Protein AF-A0A2V6KXP3-F1 (afdb_monomer_lite)

pLDDT: mean 88.33, std 9.71, range [52.88, 97.88]

Secondary structure (DSSP, 8-state):
-HHHHHHHHHT--S--TT-S--SHHHHHHHHHHHHHHHHHHHTSSHHHHHHHHHHHHHHHHHHHHHTTTTSSSPPPHHHHH-HHHHT-HHHHHHHHHHHHHHHH---TTSHHHHHHHHHHHHT--

Structure (mmCIF, N/CA/C/O backbone):
data_AF-A0A2V6KXP3-F1
#
_entry.id   AF-A0A2V6KXP3-F1
#
loop_
_atom_site.group_PDB
_atom_site.id
_atom_site.type_symbol
_atom_site.label_atom_id
_atom_site.label_alt_id
_atom_site.label_comp_id
_atom_site.label_asym_id
_atom_site.label_entity_id
_atom_site.label_seq_id
_atom_site.pdbx_PDB_ins_code
_atom_site.Cartn_x
_atom_site.Cartn_y
_atom_site.Cartn_z
_atom_site.occupancy
_atom_site.B_iso_or_equiv
_atom_site.auth_seq_id
_atom_site.auth_comp_id
_atom_site.auth_asym_id
_atom_site.auth_atom_id
_atom_site.pdbx_PDB_model_num
ATOM 1 N N . MET A 1 1 ? -8.151 -4.497 -3.056 1.00 88.94 1 MET A N 1
ATOM 2 C CA . MET A 1 1 ? -7.261 -4.249 -4.212 1.00 88.94 1 MET A CA 1
ATOM 3 C C . MET A 1 1 ? -5.800 -4.181 -3.799 1.00 88.94 1 MET A C 1
ATOM 5 O O . MET A 1 1 ? -5.052 -5.028 -4.252 1.00 88.94 1 MET A O 1
ATOM 9 N N . PHE A 1 2 ? -5.399 -3.284 -2.892 1.00 94.62 2 PHE A N 1
ATOM 10 C CA . PHE A 1 2 ? -4.000 -3.183 -2.439 1.00 94.62 2 PHE A CA 1
ATOM 11 C C . PHE A 1 2 ? -3.419 -4.509 -1.903 1.00 94.62 2 PHE A C 1
ATOM 13 O O . PHE A 1 2 ? -2.433 -5.005 -2.434 1.00 94.62 2 PHE A O 1
ATOM 20 N N . ALA A 1 3 ? -4.125 -5.181 -0.983 1.00 95.94 3 ALA A N 1
ATOM 21 C CA . ALA A 1 3 ? -3.722 -6.508 -0.497 1.00 95.94 3 ALA A CA 1
ATOM 22 C C . ALA A 1 3 ? -3.634 -7.576 -1.603 1.00 95.94 3 ALA A C 1
ATOM 24 O O . ALA A 1 3 ? -2.843 -8.507 -1.502 1.00 95.94 3 ALA A O 1
ATOM 25 N N . CYS A 1 4 ? -4.422 -7.445 -2.675 1.00 94.75 4 CYS A N 1
ATOM 26 C CA . CYS A 1 4 ? -4.375 -8.367 -3.809 1.00 94.75 4 CYS A CA 1
ATOM 27 C C . CYS A 1 4 ? -3.111 -8.159 -4.655 1.00 94.75 4 CYS A C 1
ATOM 29 O O . CYS A 1 4 ? -2.577 -9.137 -5.163 1.00 94.75 4 CYS A O 1
ATOM 31 N N . HIS A 1 5 ? -2.604 -6.926 -4.777 1.00 93.56 5 HIS A N 1
ATOM 32 C CA . HIS A 1 5 ? -1.304 -6.671 -5.410 1.00 93.56 5 HIS A CA 1
ATOM 33 C C . HIS A 1 5 ? -0.154 -7.275 -4.596 1.00 93.56 5 HIS A C 1
ATOM 35 O O . HIS A 1 5 ? 0.715 -7.939 -5.162 1.00 93.56 5 HIS A O 1
ATOM 41 N N . GLY A 1 6 ? -0.220 -7.176 -3.266 1.00 94.00 6 GLY A N 1
ATOM 42 C CA . GLY A 1 6 ? 0.728 -7.869 -2.396 1.00 94.00 6 GLY A CA 1
ATOM 43 C C . GLY A 1 6 ? 0.622 -9.391 -2.517 1.00 94.00 6 GLY A C 1
ATOM 44 O O . GLY A 1 6 ? 1.628 -10.085 -2.655 1.00 94.00 6 GLY A O 1
ATOM 45 N N . GLY A 1 7 ? -0.606 -9.913 -2.565 1.00 95.12 7 GLY A N 1
ATOM 46 C CA . GLY A 1 7 ? -0.889 -11.328 -2.805 1.00 95.12 7 GLY A CA 1
ATOM 47 C C . GLY A 1 7 ? -0.336 -11.829 -4.140 1.00 95.12 7 GLY A C 1
ATOM 48 O O . GLY A 1 7 ? 0.253 -12.904 -4.183 1.00 95.12 7 GLY A O 1
ATOM 49 N N . GLN A 1 8 ? -0.423 -11.037 -5.210 1.00 95.25 8 GLN A N 1
ATOM 50 C CA . GLN A 1 8 ? 0.202 -11.348 -6.500 1.00 95.25 8 GLN A CA 1
ATOM 51 C C . GLN A 1 8 ? 1.719 -11.502 -6.373 1.00 95.25 8 GLN A C 1
ATOM 53 O O . GLN A 1 8 ? 2.280 -12.481 -6.860 1.00 95.25 8 GLN A O 1
ATOM 58 N N . LYS A 1 9 ? 2.372 -10.560 -5.686 1.00 93.56 9 LYS A N 1
ATOM 59 C CA . LYS A 1 9 ? 3.833 -10.524 -5.540 1.00 93.56 9 LYS A CA 1
ATOM 60 C C . LYS A 1 9 ? 4.371 -11.621 -4.619 1.00 93.56 9 LYS A C 1
ATOM 62 O O . LYS A 1 9 ? 5.461 -12.120 -4.875 1.00 93.56 9 LYS A O 1
ATOM 67 N N . ILE A 1 10 ? 3.636 -11.983 -3.566 1.00 96.06 10 ILE A N 1
ATOM 68 C CA . ILE A 1 10 ? 4.115 -12.894 -2.511 1.00 96.06 10 ILE A CA 1
ATOM 69 C C . ILE A 1 10 ? 3.526 -14.303 -2.624 1.00 96.06 10 ILE A C 1
ATOM 71 O O . ILE A 1 10 ? 4.237 -15.284 -2.436 1.00 96.06 10 ILE A O 1
ATOM 75 N N . LEU A 1 11 ? 2.230 -14.410 -2.911 1.00 93.00 11 LEU A N 1
ATOM 76 C CA . LEU A 1 11 ? 1.475 -15.668 -2.885 1.00 93.00 11 LEU A CA 1
ATOM 77 C C . LEU A 1 11 ? 1.122 -16.178 -4.289 1.00 93.00 11 LEU A C 1
ATOM 79 O O . LEU A 1 11 ? 0.679 -17.313 -4.432 1.00 93.00 11 LEU A O 1
ATOM 83 N N . GLY A 1 12 ? 1.270 -15.341 -5.320 1.00 91.00 12 GLY A N 1
ATOM 84 C CA . GLY A 1 12 ? 0.841 -15.643 -6.686 1.00 91.00 12 GLY A CA 1
ATOM 85 C C . GLY A 1 12 ? -0.681 -15.620 -6.860 1.00 91.00 12 GLY A C 1
ATOM 86 O O . GLY A 1 12 ? -1.193 -16.176 -7.831 1.00 91.00 12 GLY A O 1
ATOM 87 N N . LEU A 1 13 ? -1.410 -15.004 -5.921 1.00 89.81 13 LEU A N 1
ATOM 88 C CA . LEU A 1 13 ? -2.872 -15.015 -5.871 1.00 89.81 13 LEU A CA 1
ATOM 89 C C . LEU A 1 13 ? -3.449 -13.598 -5.702 1.00 89.81 13 LEU A C 1
ATOM 91 O O . LEU A 1 13 ? -3.069 -12.899 -4.760 1.00 89.81 13 LEU A O 1
ATOM 95 N N . PRO A 1 14 ? -4.419 -13.184 -6.541 1.00 87.12 14 PRO A N 1
ATOM 96 C CA . PRO A 1 14 ? -4.858 -13.845 -7.779 1.00 87.12 14 PRO A CA 1
ATOM 97 C C . PRO A 1 14 ? -3.722 -13.916 -8.823 1.00 87.12 14 PRO A C 1
ATOM 99 O O . PRO A 1 14 ? -2.792 -13.120 -8.730 1.00 87.12 14 PRO A O 1
ATOM 102 N N . PRO A 1 15 ? -3.763 -14.826 -9.814 1.00 88.06 15 PRO A N 1
ATOM 103 C CA . PRO A 1 15 ? -2.706 -14.933 -10.822 1.00 88.06 15 PRO A CA 1
ATOM 104 C C . PRO A 1 15 ? -2.476 -13.610 -11.566 1.00 88.06 15 PRO A C 1
ATOM 106 O O . PRO A 1 15 ? -3.421 -12.871 -11.847 1.00 88.06 15 PRO A O 1
ATOM 109 N N . SER A 1 16 ? -1.220 -13.308 -11.896 1.00 87.88 16 SER A N 1
ATOM 110 C CA . SER A 1 16 ? -0.854 -12.145 -12.711 1.00 87.88 16 SER A CA 1
ATOM 111 C C . SER A 1 16 ? 0.237 -12.505 -13.711 1.00 87.88 16 SER A C 1
ATOM 113 O O . SER A 1 16 ? 1.074 -13.359 -13.425 1.00 87.88 16 SER A O 1
ATOM 115 N N . GLU A 1 17 ? 0.272 -11.819 -14.855 1.00 83.00 17 GLU A N 1
ATOM 116 C CA . GLU A 1 17 ? 1.294 -12.047 -15.890 1.00 83.00 17 GLU A CA 1
ATOM 117 C C . GLU A 1 17 ? 2.721 -11.743 -15.413 1.00 83.00 17 GLU A C 1
ATOM 119 O O . GLU A 1 17 ? 3.685 -12.272 -15.956 1.00 83.00 17 GLU A O 1
ATOM 124 N N . ARG A 1 18 ? 2.868 -10.910 -14.372 1.00 80.69 18 ARG A N 1
ATOM 125 C CA . ARG A 1 18 ? 4.171 -10.567 -13.785 1.00 80.69 18 ARG A CA 1
ATOM 126 C C . ARG A 1 18 ? 4.734 -11.666 -12.877 1.00 80.69 18 ARG A C 1
ATOM 128 O O . ARG A 1 18 ? 5.922 -11.623 -12.575 1.00 80.69 18 ARG A O 1
ATOM 135 N N . GLY A 1 19 ? 3.913 -12.633 -12.460 1.00 86.38 19 GLY A N 1
ATOM 136 C CA . GLY A 1 19 ? 4.320 -13.697 -11.544 1.00 86.38 19 GLY A CA 1
ATOM 137 C C . GLY A 1 19 ? 4.711 -13.197 -10.146 1.00 86.38 19 GLY A C 1
ATOM 138 O O . GLY A 1 19 ? 4.344 -12.095 -9.734 1.00 86.38 19 GLY A O 1
ATOM 139 N N . LEU A 1 20 ? 5.439 -14.039 -9.407 1.00 91.56 20 LEU A N 1
ATOM 140 C CA . LEU A 1 20 ? 5.957 -13.717 -8.075 1.00 91.56 20 LEU A CA 1
ATOM 141 C C . LEU A 1 20 ? 7.078 -12.675 -8.153 1.00 91.56 20 LEU A C 1
ATOM 143 O O . LEU A 1 20 ? 7.883 -12.670 -9.086 1.00 91.56 20 LEU A O 1
ATOM 147 N N . ALA A 1 21 ? 7.171 -11.821 -7.136 1.00 91.25 21 ALA A N 1
ATOM 148 C CA . ALA A 1 21 ? 8.268 -10.876 -7.023 1.00 91.25 21 ALA A CA 1
ATOM 149 C C . ALA A 1 21 ? 9.585 -11.611 -6.742 1.00 91.25 21 ALA A C 1
ATOM 151 O O . ALA A 1 21 ? 9.707 -12.358 -5.775 1.00 91.25 21 ALA A O 1
ATOM 152 N N . THR A 1 22 ? 10.590 -11.358 -7.575 1.00 91.38 22 THR A N 1
ATOM 153 C CA . THR A 1 22 ? 11.936 -11.938 -7.442 1.00 91.38 22 THR A CA 1
ATOM 154 C C . THR A 1 22 ? 12.975 -10.919 -6.986 1.00 91.38 22 THR A C 1
ATOM 156 O O . THR A 1 22 ? 14.022 -11.291 -6.461 1.00 91.38 22 THR A O 1
ATOM 159 N N . SER A 1 23 ? 12.699 -9.624 -7.162 1.00 93.31 23 SER A N 1
ATOM 160 C CA . SER A 1 23 ? 13.592 -8.555 -6.723 1.00 93.31 23 SER A CA 1
ATOM 161 C C . SER A 1 23 ? 13.361 -8.212 -5.246 1.00 93.31 23 SER A C 1
ATOM 163 O O . SER A 1 23 ? 12.214 -8.226 -4.791 1.00 93.31 23 SER A O 1
ATOM 165 N N . PRO A 1 24 ? 14.408 -7.821 -4.491 1.00 92.56 24 PRO A N 1
ATOM 166 C CA . PRO A 1 24 ? 14.255 -7.385 -3.101 1.00 92.56 24 PRO A CA 1
ATOM 167 C C . PRO A 1 24 ? 13.2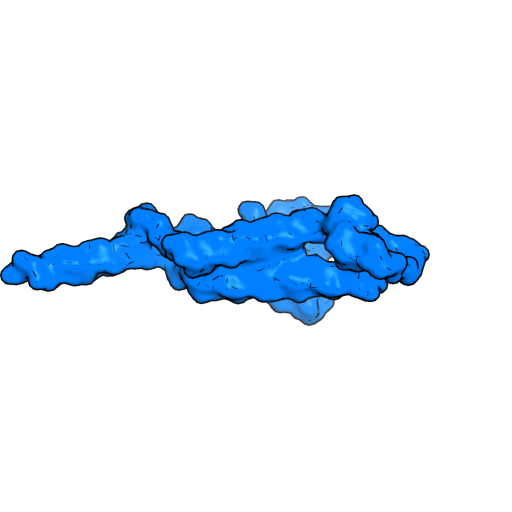31 -6.253 -2.938 1.00 92.56 24 PRO A C 1
ATOM 169 O O . PRO A 1 24 ? 12.410 -6.298 -2.031 1.00 92.56 24 PRO A O 1
ATOM 172 N N . LEU A 1 25 ? 13.227 -5.286 -3.864 1.00 91.81 25 LEU A N 1
ATOM 173 C CA . LEU A 1 25 ? 12.251 -4.189 -3.922 1.00 91.81 25 LEU A CA 1
ATOM 174 C C . LEU A 1 25 ? 10.816 -4.676 -4.175 1.00 91.81 25 LEU A C 1
ATOM 176 O O . LEU A 1 25 ? 9.871 -4.168 -3.580 1.00 91.81 25 LEU A O 1
ATOM 180 N N . GLY A 1 26 ? 10.639 -5.660 -5.059 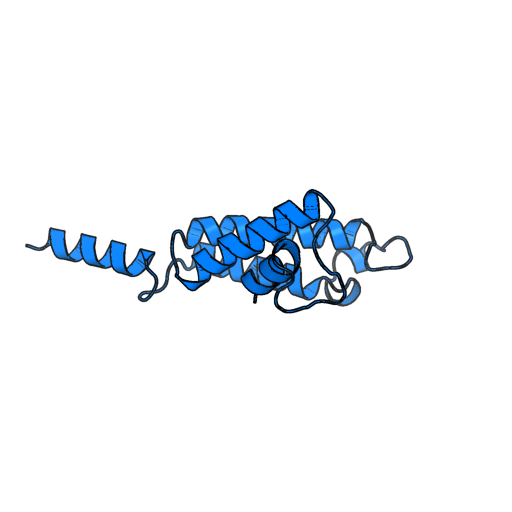1.00 92.56 26 GLY A N 1
ATOM 181 C CA . GLY A 1 26 ? 9.327 -6.245 -5.325 1.00 92.56 26 GLY A CA 1
ATOM 182 C C . GLY A 1 26 ? 8.796 -7.038 -4.131 1.00 92.56 26 GLY A C 1
ATOM 183 O O . G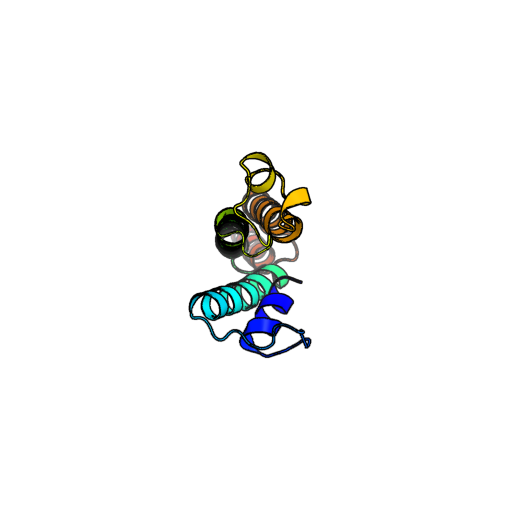LY A 1 26 ? 7.605 -6.974 -3.839 1.00 92.56 26 GLY A O 1
ATOM 184 N N . LEU A 1 27 ? 9.677 -7.748 -3.421 1.00 95.19 27 LEU A N 1
ATOM 185 C CA . LEU A 1 27 ? 9.333 -8.508 -2.219 1.00 95.19 27 LEU A CA 1
ATOM 186 C C . LEU A 1 27 ? 8.950 -7.588 -1.058 1.00 95.19 27 LEU A C 1
ATOM 188 O O . LEU A 1 27 ? 7.940 -7.831 -0.399 1.00 95.19 27 LEU A O 1
ATOM 192 N N . THR A 1 28 ? 9.713 -6.519 -0.815 1.00 95.50 28 THR A N 1
ATOM 193 C CA . THR A 1 28 ? 9.373 -5.546 0.232 1.00 95.50 28 THR A CA 1
ATOM 194 C C . THR A 1 28 ? 8.047 -4.857 -0.069 1.00 95.50 28 THR A C 1
ATOM 196 O O . THR A 1 28 ? 7.182 -4.822 0.804 1.00 95.50 28 THR A O 1
ATOM 199 N N . ALA A 1 29 ? 7.838 -4.399 -1.308 1.00 94.88 29 ALA A N 1
ATOM 200 C CA . ALA A 1 29 ? 6.561 -3.835 -1.738 1.00 94.88 29 ALA A CA 1
ATOM 201 C C . ALA A 1 29 ? 5.412 -4.842 -1.571 1.00 94.88 29 ALA A C 1
ATOM 203 O O . ALA A 1 29 ? 4.374 -4.503 -1.017 1.00 94.88 29 ALA A O 1
ATOM 204 N N . GLY A 1 30 ? 5.610 -6.104 -1.964 1.00 95.81 30 GLY A N 1
ATOM 205 C CA . GLY A 1 30 ? 4.587 -7.143 -1.837 1.00 95.81 30 GLY A CA 1
ATOM 206 C C . GLY A 1 30 ? 4.146 -7.397 -0.394 1.00 95.81 30 GLY A C 1
ATOM 207 O O . GLY A 1 30 ? 2.949 -7.497 -0.121 1.00 95.81 30 GLY A O 1
ATOM 208 N N . TRP A 1 31 ? 5.089 -7.445 0.549 1.00 97.31 31 TRP A N 1
ATOM 209 C CA . TRP A 1 31 ? 4.761 -7.582 1.969 1.00 97.31 31 TRP A CA 1
ATOM 210 C C . TRP A 1 31 ? 4.048 -6.353 2.526 1.00 97.31 31 TRP A C 1
ATOM 212 O O . TRP A 1 31 ? 3.091 -6.511 3.286 1.00 97.31 31 TRP A O 1
ATOM 222 N N . ILE A 1 32 ? 4.465 -5.147 2.136 1.00 97.25 32 ILE A N 1
ATOM 223 C CA . ILE A 1 32 ? 3.806 -3.900 2.546 1.00 97.25 32 ILE A CA 1
ATOM 224 C C . ILE A 1 32 ? 2.369 -3.870 2.020 1.00 97.25 32 ILE A C 1
ATOM 226 O O . ILE A 1 32 ? 1.440 -3.668 2.800 1.00 97.25 32 ILE A O 1
ATOM 230 N N . GLU A 1 33 ? 2.171 -4.148 0.734 1.00 97.19 33 GLU A N 1
ATOM 231 C CA . GLU A 1 33 ? 0.860 -4.173 0.085 1.00 97.19 33 GLU A CA 1
ATOM 232 C C . GLU A 1 33 ? -0.095 -5.167 0.748 1.00 97.19 33 GLU A C 1
ATOM 234 O O . GLU A 1 33 ? -1.245 -4.834 1.053 1.00 97.19 33 GLU A O 1
ATOM 239 N N . LEU A 1 34 ? 0.389 -6.383 1.016 1.00 97.00 34 LEU A N 1
ATOM 240 C CA . LEU A 1 34 ? -0.402 -7.437 1.639 1.00 97.00 34 LEU A CA 1
ATOM 241 C C . LEU A 1 34 ? -0.768 -7.073 3.081 1.00 97.00 34 LEU A C 1
ATOM 243 O O . LEU A 1 34 ? -1.944 -7.075 3.443 1.00 97.00 34 LEU A O 1
ATOM 247 N N . THR A 1 35 ? 0.225 -6.731 3.901 1.00 97.75 35 THR A N 1
ATOM 248 C CA . THR A 1 35 ? 0.016 -6.475 5.333 1.00 97.75 35 THR A CA 1
ATOM 249 C C . THR A 1 35 ? -0.749 -5.181 5.580 1.00 97.75 35 THR A C 1
ATOM 251 O O . THR A 1 35 ? -1.775 -5.209 6.258 1.00 97.75 35 THR A O 1
ATOM 254 N N . CYS A 1 36 ? -0.332 -4.059 4.989 1.00 97.12 36 CYS A N 1
ATOM 255 C CA . CYS A 1 36 ? -1.021 -2.780 5.155 1.00 97.12 36 CYS A CA 1
ATOM 256 C C . CYS A 1 36 ? -2.414 -2.822 4.523 1.00 97.12 36 CYS A C 1
ATOM 258 O O . CYS A 1 36 ? -3.354 -2.269 5.088 1.00 97.12 36 CYS A O 1
ATOM 260 N N . GLY A 1 37 ? -2.586 -3.526 3.400 1.00 96.62 37 GLY A N 1
ATOM 261 C CA . GLY A 1 37 ? -3.895 -3.710 2.783 1.00 96.62 37 GLY A CA 1
ATOM 262 C C . GLY A 1 37 ? -4.875 -4.473 3.674 1.00 96.62 37 GLY A C 1
ATOM 263 O O . GLY A 1 37 ? -6.036 -4.079 3.763 1.00 96.62 37 GLY A O 1
ATOM 264 N N . LEU A 1 38 ? -4.420 -5.524 4.364 1.00 96.81 38 LEU A N 1
ATOM 265 C CA . LEU A 1 38 ? -5.243 -6.261 5.329 1.00 96.81 38 LEU A CA 1
ATOM 266 C C . LEU A 1 38 ? -5.535 -5.429 6.582 1.00 96.81 38 LEU A C 1
ATOM 268 O O . LEU A 1 38 ? -6.686 -5.382 7.011 1.00 96.81 38 LEU A O 1
ATOM 272 N N . LEU A 1 39 ? -4.533 -4.729 7.125 1.00 96.50 39 LEU A N 1
ATOM 273 C CA . LEU A 1 39 ? -4.698 -3.828 8.271 1.00 96.50 39 LEU A CA 1
ATOM 274 C C . LEU A 1 39 ? -5.724 -2.727 7.986 1.00 96.50 39 LEU A C 1
ATOM 276 O O . LEU A 1 39 ? -6.610 -2.490 8.802 1.00 96.50 39 LEU A O 1
ATOM 280 N N . LEU A 1 40 ? -5.659 -2.104 6.806 1.00 96.19 40 LEU A N 1
ATOM 281 C CA . LEU A 1 40 ? -6.630 -1.100 6.373 1.00 96.19 40 LEU A CA 1
ATOM 282 C C . LEU A 1 40 ? -8.024 -1.692 6.147 1.00 96.19 40 LEU A C 1
ATOM 284 O O . LEU A 1 40 ? -9.009 -1.038 6.475 1.00 96.19 40 LEU A O 1
ATOM 288 N N . ALA A 1 41 ? -8.121 -2.919 5.627 1.00 95.25 41 ALA A N 1
ATOM 289 C CA . ALA A 1 41 ? -9.405 -3.579 5.392 1.00 95.25 41 ALA A CA 1
ATOM 290 C C . ALA A 1 41 ? -10.161 -3.875 6.695 1.00 95.25 41 ALA A C 1
ATOM 292 O O . ALA A 1 41 ? -11.370 -3.664 6.761 1.00 95.25 41 ALA A O 1
ATOM 293 N N . VAL A 1 42 ? -9.458 -4.331 7.737 1.00 95.19 42 VAL A N 1
ATOM 294 C CA . VAL A 1 42 ? -10.053 -4.532 9.073 1.00 95.19 42 VAL A CA 1
ATOM 295 C C . VAL A 1 42 ? -10.093 -3.239 9.899 1.00 95.19 42 VAL A C 1
ATOM 297 O O . VAL A 1 42 ? -10.791 -3.151 10.909 1.00 95.19 42 VAL A O 1
ATOM 300 N N . GLY A 1 43 ? -9.344 -2.224 9.470 1.00 94.50 43 GLY A N 1
ATOM 301 C CA . GLY A 1 43 ? -9.249 -0.927 10.120 1.00 94.50 43 GLY A CA 1
ATOM 302 C C . GLY A 1 43 ? -8.558 -0.991 11.488 1.00 94.50 43 GLY A C 1
ATOM 303 O O . GLY A 1 43 ? -9.058 -0.456 12.481 1.00 94.50 43 GLY A O 1
ATOM 304 N N . LEU A 1 44 ? -7.425 -1.693 11.528 1.00 94.69 44 LEU A N 1
ATOM 305 C CA . LEU A 1 44 ? -6.507 -1.773 12.662 1.00 94.69 44 LEU A CA 1
ATOM 306 C C . LEU A 1 44 ? -5.246 -0.962 12.348 1.00 94.69 44 LEU A C 1
ATOM 308 O O . LEU A 1 44 ? -4.668 -1.120 11.272 1.00 94.69 44 LEU A O 1
ATOM 312 N N . LEU A 1 45 ? -4.795 -0.127 13.287 1.00 94.69 45 LEU A N 1
ATOM 313 C CA . LEU A 1 45 ? -3.663 0.790 13.090 1.00 94.69 45 LEU A CA 1
ATOM 314 C C . LEU A 1 45 ? -3.819 1.629 11.808 1.00 94.69 45 LEU A C 1
ATOM 316 O O . LEU A 1 45 ? -2.851 1.898 11.096 1.00 94.69 45 LEU A O 1
ATOM 320 N N . THR A 1 46 ? -5.050 2.058 11.525 1.00 94.69 46 THR A N 1
ATOM 321 C CA . THR A 1 46 ? -5.494 2.604 10.235 1.00 94.69 46 THR A CA 1
ATOM 322 C C . THR A 1 46 ? -4.609 3.756 9.768 1.00 94.69 46 THR A C 1
ATOM 324 O O . THR A 1 46 ? -4.182 3.783 8.619 1.00 94.69 46 THR A O 1
ATOM 327 N N . ARG A 1 47 ? -4.270 4.686 10.672 1.00 95.88 47 ARG A N 1
ATOM 328 C CA . ARG A 1 47 ? -3.398 5.828 10.353 1.00 95.88 47 ARG A CA 1
ATOM 329 C C . ARG A 1 47 ? -1.977 5.379 10.004 1.00 95.88 47 ARG A C 1
ATOM 331 O O . ARG A 1 47 ? -1.433 5.818 9.000 1.00 95.88 47 ARG A O 1
ATOM 338 N N . LEU A 1 48 ? -1.387 4.479 10.788 1.00 96.62 48 LEU A N 1
ATOM 339 C CA . LEU A 1 48 ? -0.022 4.011 10.541 1.00 96.62 48 LEU A CA 1
ATOM 340 C C . LEU A 1 48 ? 0.069 3.208 9.236 1.00 96.62 48 LEU A C 1
ATOM 342 O O . LEU A 1 48 ? 0.948 3.468 8.418 1.00 96.62 48 LEU A O 1
ATOM 346 N N . ALA A 1 49 ? -0.871 2.286 9.014 1.00 96.94 49 ALA A N 1
ATOM 347 C CA . ALA A 1 49 ? -0.937 1.496 7.789 1.00 96.94 49 ALA A CA 1
ATOM 348 C C . ALA A 1 49 ? -1.150 2.386 6.553 1.00 96.94 49 ALA A C 1
ATOM 350 O O . ALA A 1 49 ? -0.489 2.190 5.536 1.00 96.94 49 ALA A O 1
ATOM 351 N N . ALA A 1 50 ? -2.012 3.404 6.654 1.00 97.19 50 ALA A N 1
ATOM 352 C CA . ALA A 1 50 ? -2.240 4.372 5.585 1.00 97.19 50 ALA A CA 1
ATOM 353 C C . ALA A 1 50 ? -0.991 5.213 5.277 1.00 97.19 50 ALA A C 1
ATOM 355 O O . ALA A 1 50 ? -0.664 5.419 4.111 1.00 97.19 50 ALA A O 1
ATOM 356 N N . PHE A 1 51 ? -0.257 5.663 6.299 1.00 97.88 51 PHE A N 1
ATOM 357 C CA . PHE A 1 51 ? 0.988 6.409 6.105 1.00 97.88 51 PHE A CA 1
ATOM 358 C C . PHE A 1 51 ? 2.027 5.580 5.342 1.00 97.88 51 PHE A C 1
ATOM 360 O O . PHE A 1 51 ? 2.549 6.032 4.322 1.00 97.88 51 PHE A O 1
ATOM 367 N N . ILE A 1 52 ? 2.266 4.341 5.780 1.00 97.62 52 ILE A N 1
ATOM 368 C CA . ILE A 1 52 ? 3.231 3.437 5.139 1.00 97.62 52 ILE A CA 1
ATOM 369 C C . ILE A 1 52 ? 2.806 3.124 3.699 1.00 97.62 52 ILE A C 1
ATOM 371 O O . ILE A 1 52 ? 3.614 3.266 2.783 1.00 97.62 52 ILE A O 1
ATOM 375 N N . ALA A 1 53 ? 1.537 2.765 3.484 1.00 97.12 53 ALA A N 1
ATOM 376 C CA . ALA A 1 53 ? 1.007 2.462 2.156 1.00 97.12 53 ALA A CA 1
ATOM 377 C C . ALA A 1 53 ? 1.074 3.673 1.205 1.00 97.12 53 ALA A C 1
ATOM 379 O O . ALA A 1 53 ? 1.389 3.523 0.027 1.00 97.12 53 ALA A O 1
ATOM 380 N N . SER A 1 54 ? 0.837 4.893 1.707 1.00 97.75 54 SER A N 1
ATOM 381 C CA . SER A 1 54 ? 0.979 6.112 0.900 1.00 97.75 54 SER A CA 1
ATOM 382 C C . SER A 1 54 ? 2.425 6.354 0.461 1.00 97.75 54 SER A C 1
ATOM 384 O O . SER A 1 54 ? 2.675 6.675 -0.701 1.00 97.75 54 SER A O 1
ATOM 386 N N . GLY A 1 55 ? 3.387 6.140 1.364 1.00 96.50 55 GLY A N 1
ATOM 387 C CA . GLY A 1 55 ? 4.808 6.294 1.069 1.00 96.50 55 GLY A CA 1
ATOM 388 C C . GLY A 1 55 ? 5.303 5.261 0.060 1.00 96.50 55 GLY A C 1
ATOM 389 O O . GLY A 1 55 ? 6.028 5.611 -0.869 1.00 96.50 55 GLY A O 1
ATOM 390 N N . GLU A 1 56 ? 4.872 4.007 0.191 1.00 96.50 56 GLU A N 1
ATOM 391 C CA . GLU A 1 56 ? 5.233 2.934 -0.739 1.00 96.50 56 GLU A CA 1
ATOM 392 C C . GLU A 1 56 ? 4.713 3.210 -2.158 1.00 96.50 56 GLU A C 1
ATOM 394 O O . GLU A 1 56 ? 5.484 3.129 -3.115 1.00 96.50 56 GLU A O 1
ATOM 399 N N . MET A 1 57 ? 3.472 3.680 -2.299 1.00 95.75 57 MET A N 1
ATOM 400 C CA . MET A 1 57 ? 2.911 4.078 -3.595 1.00 95.75 57 MET A CA 1
ATOM 401 C C . MET A 1 57 ? 3.552 5.343 -4.181 1.00 95.75 57 MET A C 1
ATOM 403 O O . MET A 1 57 ? 3.732 5.432 -5.399 1.00 95.75 57 MET A O 1
ATOM 407 N N . ALA A 1 58 ? 3.966 6.300 -3.344 1.00 94.69 58 ALA A N 1
ATOM 408 C CA . ALA A 1 58 ? 4.750 7.447 -3.796 1.00 94.69 58 ALA A CA 1
ATOM 409 C C . ALA A 1 58 ? 6.103 6.996 -4.367 1.00 94.69 58 ALA A C 1
ATOM 411 O O . ALA A 1 58 ? 6.458 7.368 -5.486 1.00 94.69 58 ALA A O 1
ATOM 412 N N . VAL A 1 59 ? 6.831 6.140 -3.642 1.00 92.88 59 VAL A N 1
ATOM 413 C CA . VAL A 1 59 ? 8.098 5.562 -4.112 1.00 92.88 59 VAL A CA 1
ATOM 414 C C . VAL A 1 59 ? 7.883 4.768 -5.398 1.00 92.88 59 VAL A C 1
ATOM 416 O O . VAL A 1 59 ? 8.661 4.931 -6.335 1.00 92.88 59 VAL A O 1
ATOM 419 N N . ALA A 1 60 ? 6.812 3.976 -5.491 1.00 91.25 60 ALA A N 1
ATOM 420 C CA . ALA A 1 60 ? 6.469 3.238 -6.701 1.00 91.25 60 ALA A CA 1
ATOM 421 C C . ALA A 1 60 ? 6.304 4.175 -7.906 1.00 91.25 60 ALA A C 1
ATOM 423 O O . ALA A 1 60 ? 6.932 3.933 -8.935 1.00 91.25 60 ALA A O 1
ATOM 424 N N . TYR A 1 61 ? 5.553 5.275 -7.763 1.00 89.62 61 TYR A N 1
ATOM 425 C CA . TYR A 1 61 ? 5.396 6.275 -8.823 1.00 89.62 61 TYR A CA 1
ATOM 426 C C . TYR A 1 61 ? 6.736 6.878 -9.250 1.00 89.62 61 TYR A C 1
ATOM 428 O O . TYR A 1 61 ? 7.034 6.942 -10.442 1.00 89.62 61 TYR A O 1
ATOM 436 N N . PHE A 1 62 ? 7.559 7.319 -8.297 1.00 87.38 62 PHE A N 1
ATOM 437 C CA . PHE A 1 62 ? 8.845 7.934 -8.617 1.00 87.38 62 PHE A CA 1
ATOM 438 C C . PHE A 1 62 ? 9.793 6.939 -9.288 1.00 87.38 62 PHE A C 1
ATOM 440 O O . PHE A 1 62 ? 10.409 7.280 -10.295 1.00 87.38 62 PHE A O 1
ATOM 447 N N . LEU A 1 63 ? 9.866 5.698 -8.805 1.00 85.88 63 LEU A N 1
ATOM 448 C CA . LEU A 1 63 ? 10.705 4.666 -9.412 1.00 85.88 63 LEU A CA 1
ATOM 449 C C . LEU A 1 63 ? 10.261 4.348 -10.841 1.00 85.88 63 LEU A C 1
ATOM 451 O O . LEU A 1 63 ? 11.096 4.349 -11.742 1.00 85.88 63 LEU A O 1
ATOM 455 N N . THR A 1 64 ? 8.965 4.137 -11.085 1.00 80.25 64 THR A N 1
ATOM 456 C CA . THR A 1 64 ? 8.478 3.814 -12.435 1.00 80.25 64 THR A CA 1
ATOM 457 C C . THR A 1 64 ? 8.620 4.989 -13.397 1.00 80.25 64 THR A C 1
ATOM 459 O O . THR A 1 64 ? 9.057 4.803 -14.532 1.00 80.25 64 THR A O 1
ATOM 462 N N . SER A 1 65 ? 8.303 6.202 -12.939 1.00 80.06 65 SER A N 1
ATOM 463 C CA . SER A 1 65 ? 8.267 7.402 -13.780 1.00 80.06 65 SER A CA 1
ATOM 464 C C . SER A 1 65 ? 9.659 7.960 -14.074 1.00 80.06 65 SER 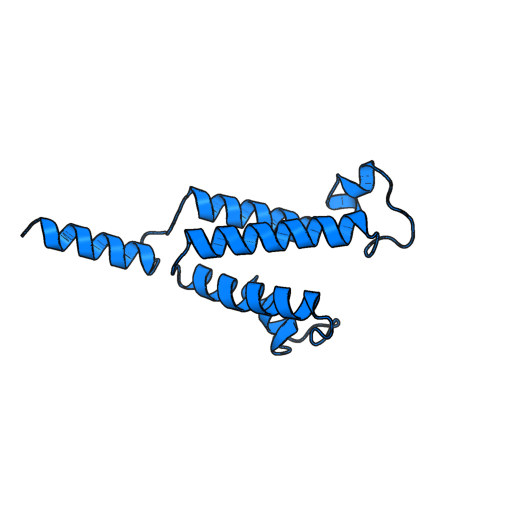A C 1
ATOM 466 O O . SER A 1 65 ? 9.907 8.445 -15.175 1.00 80.06 65 SER A O 1
ATOM 468 N N . PHE A 1 66 ? 10.598 7.891 -13.122 1.00 72.56 66 PHE A N 1
ATOM 469 C CA . PHE A 1 66 ? 11.952 8.419 -13.326 1.00 72.56 66 PHE A CA 1
ATOM 470 C C . PHE A 1 66 ? 12.886 7.425 -14.005 1.00 72.56 66 PHE A C 1
ATOM 472 O O . PHE A 1 66 ? 13.775 7.866 -14.736 1.00 72.56 66 PHE A O 1
ATOM 479 N N . SER A 1 67 ? 12.678 6.121 -13.794 1.00 67.75 67 SER A N 1
ATOM 480 C CA . SER A 1 67 ? 13.467 5.069 -14.439 1.00 67.75 67 SER A CA 1
ATOM 481 C C . SER A 1 67 ? 13.090 4.868 -15.909 1.00 67.75 67 SER A C 1
ATOM 483 O O . SER A 1 67 ? 13.795 4.150 -16.613 1.00 67.75 67 SER A O 1
ATOM 485 N N . GLY A 1 68 ? 11.981 5.458 -16.374 1.00 63.62 68 GLY A N 1
ATOM 486 C CA . GLY A 1 68 ? 11.465 5.217 -17.720 1.00 63.62 68 GLY A CA 1
ATOM 487 C C . GLY A 1 68 ? 11.030 3.768 -17.932 1.00 63.62 68 GLY A C 1
ATOM 488 O O . GLY A 1 68 ? 10.856 3.350 -19.057 1.00 63.62 68 GLY A O 1
ATOM 489 N N . THR A 1 69 ? 10.825 2.964 -16.887 1.00 65.12 69 THR A N 1
ATOM 490 C CA . THR A 1 69 ? 10.492 1.537 -17.051 1.00 65.12 69 THR A CA 1
ATOM 491 C C . THR A 1 69 ? 9.189 1.327 -17.833 1.00 65.12 69 THR A C 1
ATOM 493 O O . THR A 1 69 ? 8.982 0.277 -18.435 1.00 65.12 69 THR A O 1
ATOM 496 N N . THR A 1 70 ? 8.299 2.323 -17.838 1.00 63.88 70 THR A N 1
ATOM 497 C CA . THR A 1 70 ? 7.049 2.319 -18.606 1.00 63.88 70 THR A CA 1
ATOM 498 C C . THR A 1 70 ? 7.173 2.891 -20.022 1.00 63.88 70 THR A C 1
ATOM 500 O O . THR A 1 70 ? 6.239 2.717 -20.809 1.00 63.88 70 THR A O 1
ATOM 503 N N . LEU A 1 71 ? 8.298 3.527 -20.369 1.00 64.31 71 LEU A N 1
ATOM 504 C CA . LEU A 1 71 ? 8.550 4.187 -21.652 1.00 64.31 71 LEU A CA 1
ATOM 505 C C . LEU A 1 71 ? 9.846 3.647 -22.276 1.00 64.31 71 LEU A C 1
ATOM 507 O O . LEU A 1 71 ? 10.904 3.673 -21.669 1.00 64.31 71 LEU A O 1
ATOM 511 N N . ASN A 1 72 ? 9.818 3.205 -23.534 1.00 69.44 72 ASN A N 1
ATOM 512 C CA . ASN A 1 72 ? 11.012 2.655 -24.207 1.00 69.44 72 ASN A CA 1
ATOM 513 C C . ASN A 1 72 ? 12.092 3.719 -24.543 1.00 69.44 72 ASN A C 1
ATOM 515 O O . ASN A 1 72 ? 12.964 3.478 -25.375 1.00 69.44 72 ASN A O 1
ATOM 519 N N . HIS A 1 73 ? 12.019 4.908 -23.942 1.00 72.62 73 HIS A N 1
ATOM 520 C CA . HIS A 1 73 ? 12.933 6.030 -24.124 1.00 72.62 73 HIS A CA 1
ATOM 521 C C . HIS A 1 73 ? 13.110 6.807 -22.814 1.00 72.62 73 HIS A C 1
ATOM 523 O O . HIS A 1 73 ? 12.347 6.652 -21.860 1.00 72.62 73 HIS A O 1
ATOM 529 N N . ALA A 1 74 ? 14.107 7.695 -22.778 1.00 72.50 74 ALA A N 1
ATOM 530 C CA . ALA A 1 74 ? 14.280 8.610 -21.657 1.00 72.50 74 ALA A CA 1
ATOM 531 C C . ALA A 1 74 ? 13.028 9.502 -21.511 1.00 72.50 74 ALA A C 1
ATOM 533 O O . ALA A 1 74 ? 12.638 10.145 -22.490 1.00 72.50 74 ALA A O 1
ATOM 534 N N . PRO A 1 75 ? 12.388 9.556 -20.328 1.00 71.38 75 PRO A N 1
ATOM 535 C CA . PRO A 1 75 ? 11.157 10.314 -20.166 1.00 71.38 75 PRO A CA 1
ATOM 536 C C . PRO A 1 75 ? 11.445 11.815 -20.132 1.00 71.38 75 PRO A C 1
ATOM 538 O O . PRO A 1 75 ? 12.329 12.283 -19.394 1.00 71.38 75 PRO A O 1
ATOM 541 N N . THR A 1 76 ? 10.673 12.568 -20.913 1.00 80.31 76 THR A N 1
ATOM 542 C CA . THR A 1 76 ? 10.669 14.036 -20.899 1.00 80.31 76 THR A CA 1
ATOM 543 C C . THR A 1 76 ? 10.147 14.569 -19.559 1.00 80.31 76 THR A C 1
ATOM 545 O O . THR A 1 76 ? 9.524 13.845 -18.782 1.00 80.31 76 THR A O 1
ATOM 548 N N . ILE A 1 77 ? 10.385 15.851 -19.251 1.00 78.81 77 ILE A N 1
ATOM 549 C CA . ILE A 1 77 ? 9.893 16.464 -17.997 1.00 78.81 77 ILE A CA 1
ATOM 550 C C . ILE A 1 77 ? 8.369 16.326 -17.881 1.00 78.81 77 ILE A C 1
ATOM 552 O O . ILE A 1 77 ? 7.858 16.018 -16.806 1.00 78.81 77 ILE A O 1
ATOM 556 N N . LEU A 1 78 ? 7.648 16.496 -18.992 1.00 78.75 78 LEU A N 1
ATOM 557 C CA . LEU A 1 78 ? 6.191 16.425 -19.004 1.00 78.75 78 LEU A CA 1
ATOM 558 C C . LEU A 1 78 ? 5.683 15.007 -18.693 1.00 78.75 78 LEU A C 1
ATOM 560 O O . LEU A 1 78 ? 4.765 14.844 -17.893 1.00 78.75 78 LEU A O 1
ATOM 564 N N . GLU A 1 79 ? 6.329 13.976 -19.241 1.00 76.56 79 GLU A N 1
ATOM 565 C CA . GLU A 1 79 ? 5.987 12.569 -18.982 1.00 76.56 79 GLU A CA 1
ATOM 566 C C . GLU A 1 79 ? 6.312 12.130 -17.551 1.00 76.56 79 GLU A C 1
ATOM 568 O O . GLU A 1 79 ? 5.651 11.252 -17.009 1.00 76.56 79 GLU A O 1
ATOM 573 N N . ARG A 1 80 ? 7.293 12.756 -16.890 1.00 75.31 80 ARG A N 1
ATOM 574 C CA . ARG A 1 80 ? 7.589 12.487 -15.471 1.00 75.31 80 ARG A CA 1
ATOM 575 C C . ARG A 1 80 ? 6.509 13.032 -14.538 1.00 75.31 80 ARG A C 1
ATOM 577 O O . ARG A 1 80 ? 6.263 12.447 -13.484 1.00 75.31 80 ARG A O 1
ATOM 584 N N . LEU A 1 81 ? 5.897 14.161 -14.896 1.00 77.75 81 LEU A N 1
ATOM 585 C CA . LEU A 1 81 ? 4.939 14.862 -14.038 1.00 77.75 81 LEU A CA 1
ATOM 586 C C . LEU A 1 81 ? 3.491 14.442 -14.276 1.00 77.75 81 LEU A C 1
ATOM 588 O O . LEU A 1 81 ? 2.701 14.525 -13.342 1.00 77.75 81 LEU A O 1
ATOM 592 N N . LEU A 1 82 ? 3.138 14.020 -15.491 1.00 82.00 82 LEU A N 1
ATOM 593 C CA . LEU A 1 82 ? 1.763 13.685 -15.846 1.00 82.00 82 LEU A CA 1
ATOM 594 C C . LEU A 1 82 ? 1.530 12.166 -15.768 1.00 82.00 82 LEU A C 1
ATOM 596 O O . LEU A 1 82 ? 1.974 11.446 -16.665 1.00 82.00 82 LEU A O 1
ATOM 600 N N . PRO A 1 83 ? 0.776 11.663 -14.765 1.00 81.81 83 PRO A N 1
ATOM 601 C CA . PRO A 1 83 ? 0.551 10.225 -14.583 1.00 81.81 83 PRO A CA 1
ATOM 602 C C . PRO A 1 83 ? -0.108 9.549 -15.792 1.00 81.81 83 PRO A C 1
ATOM 604 O O . PRO A 1 83 ? 0.158 8.384 -16.087 1.00 81.81 83 PRO A O 1
ATOM 607 N N . ILE A 1 84 ? -0.926 10.311 -16.524 1.00 82.44 84 ILE A N 1
ATOM 608 C CA . ILE A 1 84 ? -1.591 9.877 -17.758 1.00 82.44 84 ILE A CA 1
ATOM 609 C C . ILE A 1 84 ? -0.590 9.506 -18.866 1.00 82.44 84 ILE A C 1
ATOM 611 O O . ILE A 1 84 ? -0.856 8.615 -19.666 1.00 82.44 84 ILE A O 1
ATOM 615 N N . LEU A 1 85 ? 0.585 10.146 -18.901 1.00 81.12 85 LEU A N 1
ATOM 616 C CA . LEU A 1 85 ? 1.607 9.902 -19.922 1.00 81.12 85 LEU A CA 1
ATOM 617 C C . LEU A 1 85 ? 2.543 8.736 -19.565 1.00 81.12 85 LEU A C 1
ATOM 619 O O . LEU A 1 85 ? 3.145 8.143 -20.454 1.00 81.12 85 LEU A O 1
ATOM 623 N N . ASN A 1 86 ? 2.664 8.383 -18.282 1.00 79.44 86 ASN A N 1
ATOM 624 C CA . ASN A 1 86 ? 3.629 7.386 -17.799 1.00 79.44 86 ASN A CA 1
ATOM 625 C C . ASN A 1 86 ? 2.994 6.111 -17.219 1.00 79.44 86 ASN A C 1
ATOM 627 O O . ASN A 1 86 ? 3.717 5.261 -16.691 1.00 79.44 86 ASN A O 1
ATOM 631 N N . LYS A 1 87 ? 1.665 5.958 -17.337 1.00 83.25 87 LYS A N 1
ATOM 632 C CA . LYS A 1 87 ? 0.871 4.852 -16.761 1.00 83.25 87 LYS A CA 1
ATOM 633 C C . LYS A 1 87 ? 0.950 4.778 -15.225 1.00 83.25 87 LYS A C 1
ATOM 635 O O . LYS A 1 87 ? 0.745 3.715 -14.639 1.00 83.25 87 LYS A O 1
ATOM 640 N N . GLY A 1 88 ? 1.245 5.898 -14.568 1.00 84.81 88 GLY A N 1
ATOM 641 C CA . GLY A 1 88 ? 1.417 6.028 -13.120 1.00 84.81 88 GLY A CA 1
ATOM 642 C C . GLY A 1 88 ? 0.149 6.425 -12.362 1.00 84.81 88 GLY A C 1
ATOM 643 O O . GLY A 1 88 ? 0.229 6.789 -11.191 1.00 84.81 88 GLY A O 1
ATOM 644 N N . GLU A 1 89 ? -1.021 6.365 -12.999 1.00 89.81 89 GLU A N 1
ATOM 645 C CA . GLU A 1 89 ? -2.298 6.794 -12.413 1.00 89.81 89 GLU A CA 1
ATOM 646 C C . GLU A 1 89 ? -2.661 6.003 -11.150 1.00 89.81 89 GLU A C 1
ATOM 648 O O . GLU A 1 89 ? -2.999 6.588 -10.126 1.00 89.81 89 GLU A O 1
ATOM 653 N N . LEU A 1 90 ? -2.532 4.673 -11.194 1.00 90.56 90 LEU A N 1
ATOM 654 C CA . LEU A 1 90 ? -2.841 3.785 -10.067 1.00 90.56 90 LEU A CA 1
ATOM 655 C C . LEU A 1 90 ? -1.995 4.088 -8.812 1.00 90.56 90 LEU A C 1
ATOM 657 O O . LEU A 1 90 ? -2.593 4.297 -7.755 1.00 90.56 90 LEU A O 1
ATOM 661 N N . PRO A 1 91 ? -0.648 4.160 -8.891 1.00 92.19 91 PRO A N 1
ATOM 662 C CA . PRO A 1 91 ? 0.190 4.570 -7.763 1.00 92.19 91 PRO A CA 1
ATOM 663 C C . PRO A 1 91 ? -0.220 5.915 -7.154 1.00 92.19 91 PRO A C 1
ATOM 665 O O . PRO A 1 91 ? -0.339 6.041 -5.937 1.00 92.19 91 PRO A O 1
ATOM 668 N N . VAL A 1 92 ? -0.483 6.920 -7.994 1.00 93.25 92 VAL A N 1
ATOM 669 C CA . VAL A 1 92 ? -0.856 8.261 -7.527 1.00 93.25 92 VAL A CA 1
ATOM 670 C C . VAL A 1 92 ? -2.212 8.235 -6.826 1.00 93.25 92 VAL A C 1
ATOM 672 O O . VAL A 1 92 ? -2.346 8.778 -5.730 1.00 93.25 92 VAL A O 1
ATOM 675 N N . LEU A 1 93 ? -3.204 7.556 -7.407 1.00 94.75 93 LEU A N 1
ATOM 676 C CA . LEU A 1 93 ? -4.529 7.418 -6.807 1.00 94.75 93 LEU A CA 1
ATOM 677 C C . LEU A 1 93 ? -4.469 6.697 -5.459 1.00 94.75 93 LEU A C 1
ATOM 679 O O . LEU A 1 93 ? -5.043 7.189 -4.489 1.00 94.75 93 LEU A O 1
ATOM 683 N N . PHE A 1 94 ? -3.748 5.575 -5.362 1.00 95.62 94 PHE A N 1
ATOM 684 C CA . PHE A 1 94 ? -3.579 4.882 -4.084 1.00 95.62 94 PHE A CA 1
ATOM 685 C C . PHE A 1 94 ? -2.877 5.763 -3.051 1.00 95.62 94 PHE A C 1
ATOM 687 O O . PHE A 1 94 ? -3.348 5.845 -1.918 1.00 95.62 94 PHE A O 1
ATOM 694 N N . CYS A 1 95 ? -1.820 6.479 -3.442 1.00 96.38 95 CYS A N 1
ATOM 695 C CA . CYS A 1 95 ? -1.118 7.408 -2.561 1.00 96.38 95 CYS A CA 1
ATOM 696 C C . CYS A 1 95 ? -2.078 8.441 -1.947 1.00 96.38 95 CYS A C 1
ATOM 698 O O . CYS A 1 95 ? -2.173 8.545 -0.723 1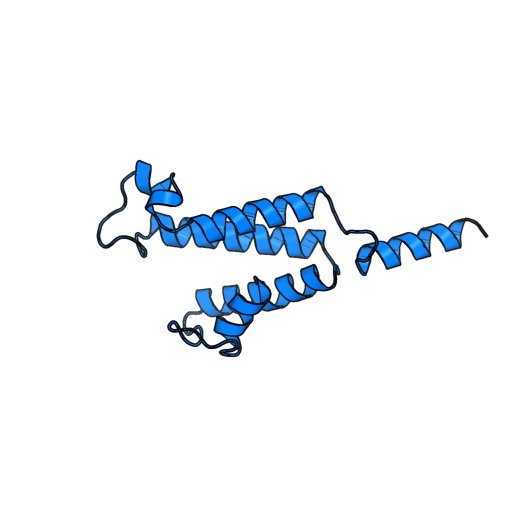.00 96.38 95 CYS A O 1
ATOM 700 N N . PHE A 1 96 ? -2.863 9.143 -2.770 1.00 96.81 96 PHE A N 1
ATOM 701 C CA . PHE A 1 96 ? -3.800 10.155 -2.275 1.00 96.81 96 PHE A CA 1
ATOM 702 C C . PHE A 1 96 ? -4.967 9.568 -1.479 1.00 96.81 96 PHE A C 1
ATOM 704 O O . PHE A 1 96 ? -5.370 10.159 -0.477 1.00 96.81 96 PHE A O 1
ATOM 711 N N . VAL A 1 97 ? -5.492 8.402 -1.864 1.00 96.75 97 VAL A N 1
ATOM 712 C CA . VAL A 1 97 ? -6.540 7.715 -1.093 1.00 96.75 97 VAL A CA 1
ATOM 713 C C . VAL A 1 97 ? -6.024 7.323 0.290 1.00 96.75 97 VAL A C 1
ATOM 715 O O . VAL A 1 97 ? -6.716 7.533 1.285 1.00 96.75 97 VAL A O 1
ATOM 718 N N . PHE A 1 98 ? -4.801 6.805 0.390 1.00 97.00 98 PHE A N 1
ATOM 719 C CA . PHE A 1 98 ? -4.208 6.473 1.681 1.00 97.00 98 PHE A CA 1
ATOM 720 C C . PHE A 1 98 ? -3.900 7.720 2.508 1.00 97.00 98 PHE A C 1
ATOM 722 O O . PHE A 1 98 ? -4.186 7.723 3.700 1.00 97.00 98 PHE A O 1
ATOM 729 N N . LEU A 1 99 ? -3.435 8.817 1.906 1.00 97.56 99 LEU A N 1
ATOM 730 C CA . LEU A 1 99 ? -3.312 10.094 2.618 1.00 97.56 99 LEU A CA 1
ATOM 731 C C . LEU A 1 99 ? -4.668 10.602 3.128 1.00 97.56 99 LEU A C 1
ATOM 733 O O . LEU A 1 99 ? -4.765 11.070 4.261 1.00 97.56 99 LEU A O 1
ATOM 737 N N . LEU A 1 100 ? -5.738 10.456 2.345 1.00 97.06 100 LEU A N 1
ATOM 738 C CA . LEU A 1 100 ? -7.087 10.796 2.794 1.00 97.06 100 LEU A CA 1
ATOM 739 C C . LEU A 1 100 ? -7.484 9.959 4.014 1.00 97.06 100 LEU A C 1
ATOM 741 O O . LEU A 1 100 ? -7.943 10.520 5.006 1.00 97.06 100 LEU A O 1
ATOM 745 N N . ILE A 1 101 ? -7.257 8.644 3.983 1.00 96.12 101 ILE A N 1
ATOM 746 C CA . ILE A 1 101 ? -7.525 7.749 5.120 1.00 96.12 101 ILE A CA 1
ATOM 747 C C . ILE A 1 101 ? -6.656 8.119 6.331 1.00 96.12 101 ILE A C 1
ATOM 749 O O . ILE A 1 101 ? -7.142 8.119 7.463 1.00 96.12 101 ILE A O 1
ATOM 753 N N . LEU A 1 102 ? -5.391 8.478 6.108 1.00 96.50 102 LEU A N 1
ATOM 754 C CA . LEU A 1 102 ? -4.467 8.915 7.149 1.00 96.50 102 LEU A CA 1
ATOM 755 C C . LEU A 1 102 ? -5.005 10.137 7.898 1.00 96.50 102 LEU A C 1
ATOM 757 O O . LEU A 1 102 ? -4.944 10.153 9.128 1.00 96.50 102 LEU A O 1
ATOM 761 N N . PHE A 1 103 ? -5.527 11.143 7.190 1.00 95.62 103 PHE A N 1
ATOM 762 C CA . PHE A 1 103 ? -6.042 12.369 7.806 1.00 95.62 103 PHE A CA 1
ATOM 763 C C . PHE A 1 103 ? -7.452 12.197 8.373 1.00 95.62 103 PHE A C 1
ATOM 765 O O . PHE A 1 103 ? -7.675 12.544 9.537 1.00 95.62 103 PHE A O 1
ATOM 772 N N . TYR A 1 104 ? -8.364 11.607 7.596 1.00 94.69 104 TYR A N 1
ATOM 773 C CA . TYR A 1 104 ? -9.752 11.355 7.993 1.00 94.69 104 TYR A CA 1
ATOM 774 C C . TYR A 1 104 ? -9.831 10.430 9.213 1.00 94.69 104 TYR A C 1
ATOM 776 O O . TYR A 1 104 ? -10.590 10.678 10.149 1.00 94.69 104 TYR A O 1
ATOM 784 N N . GLY A 1 105 ? -8.963 9.418 9.254 1.00 89.50 105 GLY A N 1
ATOM 785 C CA . GLY A 1 105 ? -8.842 8.486 10.361 1.00 89.50 105 GLY A CA 1
ATOM 786 C C . GLY A 1 105 ? -9.760 7.261 10.258 1.00 89.50 105 GLY A C 1
ATOM 787 O O . GLY A 1 105 ? -10.441 7.051 9.252 1.00 89.50 105 GLY A O 1
ATOM 788 N N . PRO A 1 106 ? -9.740 6.411 11.300 1.00 90.00 106 PRO A N 1
ATOM 789 C CA . PRO A 1 106 ? -10.501 5.167 11.336 1.00 90.00 106 PRO A CA 1
ATOM 790 C C . PRO A 1 106 ? -12.017 5.403 11.337 1.00 90.00 106 PRO A C 1
ATOM 792 O O . PRO A 1 106 ? -12.532 6.223 12.097 1.00 90.00 106 PRO A O 1
ATOM 795 N N . GLY A 1 107 ? -12.749 4.649 10.513 1.00 88.62 107 GLY A N 1
ATOM 796 C CA . GLY A 1 107 ? -14.213 4.671 10.507 1.00 88.62 107 GLY A CA 1
ATOM 797 C C . GLY A 1 107 ? -14.820 4.023 11.757 1.00 88.62 107 GLY A C 1
ATOM 798 O O . GLY A 1 107 ? -14.201 3.198 12.414 1.00 88.62 107 GLY A O 1
ATOM 799 N N . ARG A 1 108 ? -16.087 4.324 12.063 1.00 88.88 108 ARG A N 1
ATOM 800 C CA . ARG A 1 108 ? -16.816 3.762 13.226 1.00 88.88 108 ARG A CA 1
ATOM 801 C C . ARG A 1 108 ? -16.857 2.226 13.304 1.00 88.88 108 ARG A C 1
ATOM 803 O O . ARG A 1 108 ? -17.080 1.685 14.378 1.00 88.88 108 ARG A O 1
ATOM 810 N N . TRP A 1 109 ? -16.718 1.543 12.169 1.00 89.25 109 TRP A N 1
ATOM 811 C CA . TRP A 1 109 ? -16.753 0.076 12.075 1.00 89.25 109 TRP A CA 1
ATOM 812 C C . TRP A 1 109 ? -15.347 -0.531 12.017 1.00 89.25 109 TRP A C 1
ATOM 814 O O . TRP A 1 109 ? -15.206 -1.743 11.892 1.00 89.25 109 TRP A O 1
ATOM 824 N N . SER A 1 110 ? -14.308 0.300 12.091 1.00 92.94 110 SER A N 1
ATOM 825 C CA . SER A 1 110 ? -12.937 -0.171 12.184 1.00 92.94 110 SER A CA 1
ATOM 826 C C . SER A 1 110 ? -12.661 -0.723 13.581 1.00 92.94 110 SER A C 1
ATOM 828 O O . SER A 1 110 ? -13.264 -0.286 14.569 1.00 92.94 110 SER A O 1
ATOM 830 N N . ILE A 1 111 ? -11.707 -1.649 13.686 1.00 93.00 111 ILE A N 1
ATOM 831 C CA . ILE A 1 111 ? -11.249 -2.153 14.986 1.00 93.00 111 ILE A CA 1
ATOM 832 C C . ILE A 1 111 ? -10.755 -0.994 15.867 1.00 93.00 111 ILE A C 1
ATOM 834 O O . ILE A 1 111 ? -11.130 -0.920 17.037 1.00 93.00 111 ILE A O 1
ATOM 838 N N . ASP A 1 112 ? -10.001 -0.045 15.305 1.00 91.44 112 ASP A N 1
ATOM 839 C CA . ASP A 1 112 ? -9.544 1.149 16.029 1.00 91.44 112 ASP A CA 1
ATOM 840 C C . ASP A 1 112 ? -10.717 1.976 16.594 1.00 91.44 112 ASP A C 1
ATOM 842 O O . ASP A 1 112 ? -10.677 2.427 17.741 1.00 91.44 112 ASP A O 1
ATOM 846 N N . GLY A 1 113 ? -11.785 2.156 15.807 1.00 90.12 113 GLY A N 1
ATOM 847 C CA . GLY A 1 113 ? -12.981 2.897 16.203 1.00 90.12 113 GLY A CA 1
ATOM 848 C C . GLY A 1 113 ? -13.751 2.195 17.321 1.00 90.12 113 GLY A C 1
ATOM 849 O O . GLY A 1 113 ? -14.158 2.835 18.291 1.00 90.12 113 GLY A O 1
ATOM 850 N N . LEU A 1 114 ? -13.882 0.868 17.237 1.00 91.69 114 LEU A N 1
ATOM 851 C CA . LEU A 1 114 ? -14.513 0.049 18.274 1.00 91.69 114 LEU A CA 1
ATOM 852 C C . LEU A 1 114 ? -13.716 0.064 19.585 1.00 91.69 114 LEU A C 1
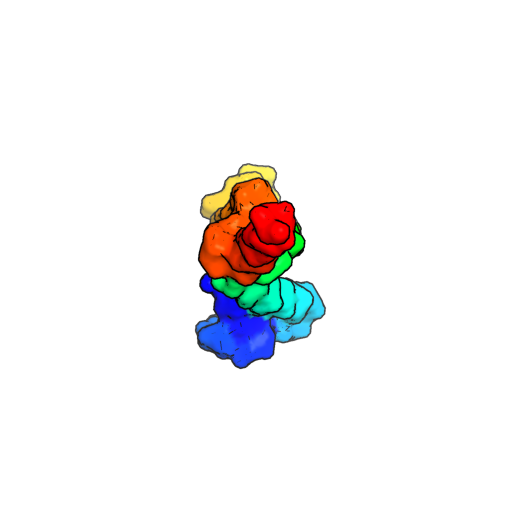ATOM 854 O O . LEU A 1 114 ? -14.308 0.139 20.663 1.00 91.69 114 LEU A O 1
ATOM 858 N N . ILE A 1 115 ? -12.382 0.027 19.519 1.00 90.06 115 ILE A N 1
ATOM 859 C CA . ILE A 1 115 ? -11.517 0.134 20.703 1.00 90.06 115 ILE A CA 1
ATOM 860 C C . ILE A 1 115 ? -11.697 1.504 21.366 1.00 90.06 115 ILE A C 1
ATOM 862 O O . ILE A 1 115 ? -11.896 1.575 22.579 1.00 90.06 115 ILE A O 1
ATOM 866 N N . CYS A 1 116 ? -11.685 2.586 20.583 1.00 85.44 116 CYS A N 1
ATOM 867 C CA . CYS A 1 116 ? -11.830 3.943 21.106 1.00 85.44 116 CYS A CA 1
ATOM 868 C C . CYS A 1 116 ? -13.218 4.176 21.737 1.00 85.44 116 CYS A C 1
ATOM 870 O O . CYS A 1 116 ? -13.315 4.715 22.840 1.00 85.44 116 CYS A O 1
ATOM 872 N N . ALA A 1 117 ? -14.284 3.677 21.102 1.00 83.38 117 ALA A N 1
ATOM 873 C CA . ALA A 1 117 ? -15.647 3.760 21.627 1.00 83.38 117 ALA A CA 1
ATOM 874 C C . ALA A 1 117 ? -15.807 3.034 22.975 1.00 83.38 117 ALA A C 1
ATOM 876 O O . ALA A 1 117 ? -16.412 3.573 23.900 1.00 83.38 117 ALA A O 1
ATOM 877 N N . ARG A 1 118 ? -15.212 1.840 23.127 1.00 79.88 118 ARG A N 1
ATOM 878 C CA . ARG A 1 118 ? -15.244 1.083 24.392 1.00 79.88 118 ARG A CA 1
ATOM 879 C C . ARG A 1 118 ? -14.543 1.815 25.535 1.00 79.88 118 ARG A C 1
ATOM 881 O O . ARG A 1 118 ? -15.004 1.734 26.672 1.00 79.88 118 ARG A O 1
ATOM 888 N N . SER A 1 119 ? -13.439 2.502 25.250 1.00 81.25 119 SER A N 1
ATOM 889 C CA . SER A 1 119 ? -12.722 3.299 26.252 1.00 81.25 119 SER A CA 1
ATOM 890 C C . SER A 1 119 ? -13.551 4.489 26.737 1.00 81.25 119 SER A C 1
ATOM 892 O O . SER A 1 119 ? -13.539 4.776 27.930 1.00 81.25 119 SER A O 1
ATOM 894 N N . ALA A 1 120 ? -14.323 5.130 25.853 1.00 74.88 120 ALA A N 1
ATOM 895 C CA . ALA A 1 120 ? -15.210 6.230 26.229 1.00 74.88 120 ALA A CA 1
ATOM 896 C C . ALA A 1 120 ? -16.337 5.774 27.173 1.00 74.88 120 ALA A C 1
ATOM 898 O O . ALA A 1 120 ? -16.573 6.413 28.194 1.00 74.88 120 ALA A O 1
ATOM 899 N N . THR A 1 121 ? -16.979 4.632 26.894 1.00 77.44 121 THR A N 1
ATOM 900 C CA . THR A 1 121 ? -18.068 4.098 27.736 1.00 77.44 121 THR A CA 1
ATOM 901 C C . THR A 1 121 ? -17.611 3.743 29.153 1.00 77.44 121 THR A C 1
ATOM 903 O O . THR A 1 121 ? -18.356 3.955 30.103 1.00 77.44 121 THR A O 1
ATOM 906 N N . LYS A 1 122 ? -16.382 3.237 29.321 1.00 69.38 122 LYS A N 1
ATOM 907 C CA . LYS A 1 122 ? -15.835 2.887 30.645 1.00 69.38 122 LYS A CA 1
ATOM 908 C C . LYS A 1 122 ? -15.544 4.092 31.545 1.00 69.38 122 LYS A C 1
ATOM 910 O O . LYS A 1 122 ? -15.373 3.903 32.739 1.00 69.38 122 LYS A O 1
ATOM 915 N N . SER A 1 123 ? -15.447 5.301 30.992 1.00 68.00 123 SER A N 1
ATOM 916 C CA . SER A 1 123 ? -15.140 6.512 31.764 1.00 68.00 123 SER A CA 1
ATOM 917 C C . SER A 1 123 ? -16.383 7.191 32.356 1.00 68.00 123 SER A C 1
ATOM 919 O O . SER A 1 123 ? -16.234 8.159 33.096 1.00 68.00 123 SER A O 1
ATOM 921 N N . THR A 1 124 ? -17.594 6.758 31.992 1.00 65.94 124 THR A N 1
ATOM 922 C CA . THR A 1 124 ? -18.863 7.419 32.367 1.00 65.94 124 THR A CA 1
ATOM 923 C C . THR A 1 124 ? -19.665 6.642 33.421 1.00 65.94 124 THR A C 1
ATOM 925 O O . THR A 1 124 ? -20.775 7.043 33.760 1.00 65.94 124 THR A O 1
ATOM 928 N N . THR A 1 125 ? -19.119 5.538 33.932 1.00 52.88 125 THR A N 1
ATOM 929 C CA . THR A 1 125 ? -19.674 4.713 35.023 1.00 52.88 125 THR A CA 1
ATOM 930 C C . THR A 1 125 ? -18.781 4.795 36.242 1.00 52.88 125 THR A C 1
ATOM 932 O O . THR A 1 125 ? -19.323 4.956 37.353 1.00 52.88 125 THR A O 1
#

Sequence (125 aa):
MFACHGGQKILGLPPSERGLATSPLGLTAGWIELTCGLLLAVGLLTRLAAFIASGEMAVAYFLTSFSGTTLNHAPTILERLLPILNKGELPVLFCFVFLLILFYGPGRWSIDGLICARSATKSTT

Foldseek 3Di:
DLLQLLCCQDVCPPPDPVHHNPDPLSNVSSVLSNVLVVCCVLQHVLLVSLVSQLVNLVVVLQCQLCVCVQPPDHDDPVSSPDCVNRVSPVSVVSNVVSVVCNVVDGDCSHPVNVVVVVVVVVVPD

Radius of gyration: 17.54 Å; chains: 1; bounding box: 34×32×59 Å